Protein AF-A0A2S2QGD6-F1 (afdb_monomer_lite)

Sequence (163 aa):
HGFETNGIEDVESESFEMETMESEAIDLDEHLERNNDGLTVDERNEQIRSMSEFNKLCPVNFSYGVFKLGVVHYCIKFMDKLYFFAGPEELQLFEKSPKQYLEIPRPSVPVRAIFYGPEALSCPAANAVSHLFGYNLIDVKNIEYAHVKIQKLSLILRSSNPS

Structure (mmCIF, N/CA/C/O backbone):
data_AF-A0A2S2QGD6-F1
#
_entry.id   AF-A0A2S2QGD6-F1
#
loop_
_atom_site.group_PDB
_atom_site.id
_atom_site.type_symbol
_atom_site.label_atom_id
_atom_site.label_alt_id
_atom_site.label_comp_id
_atom_site.label_asym_id
_atom_site.label_entity_id
_atom_site.label_seq_id
_atom_site.pdbx_PDB_ins_code
_atom_site.Cartn_x
_atom_site.Cartn_y
_atom_site.Cartn_z
_atom_site.occupancy
_atom_site.B_iso_or_equiv
_atom_site.auth_seq_id
_atom_site.auth_comp_id
_atom_site.auth_asym_id
_atom_site.auth_atom_id
_atom_site.pdbx_PDB_model_num
ATOM 1 N N . HIS A 1 1 ? 18.264 68.458 31.502 1.00 39.81 1 HIS A N 1
ATOM 2 C CA . HIS A 1 1 ? 17.886 67.147 30.944 1.00 39.81 1 HIS A CA 1
ATOM 3 C C . HIS A 1 1 ? 19.068 66.682 30.094 1.00 39.81 1 HIS A C 1
ATOM 5 O O . HIS A 1 1 ? 19.259 67.270 29.047 1.00 39.81 1 HIS A O 1
ATOM 11 N N . GLY A 1 2 ? 20.005 65.816 30.483 1.00 31.62 2 GLY A N 1
ATOM 12 C CA . GLY A 1 2 ? 20.071 64.802 31.539 1.00 31.62 2 GLY A CA 1
ATOM 13 C C . GLY A 1 2 ? 20.599 63.486 30.929 1.00 31.62 2 GLY A C 1
ATOM 14 O O . GLY A 1 2 ? 19.792 62.771 30.362 1.00 31.62 2 GLY A O 1
ATOM 15 N N . PHE A 1 3 ? 21.924 63.272 31.001 1.00 30.45 3 PHE A N 1
ATOM 16 C CA . PHE A 1 3 ? 22.746 62.034 31.052 1.00 30.45 3 PHE A CA 1
ATOM 17 C C . PHE A 1 3 ? 2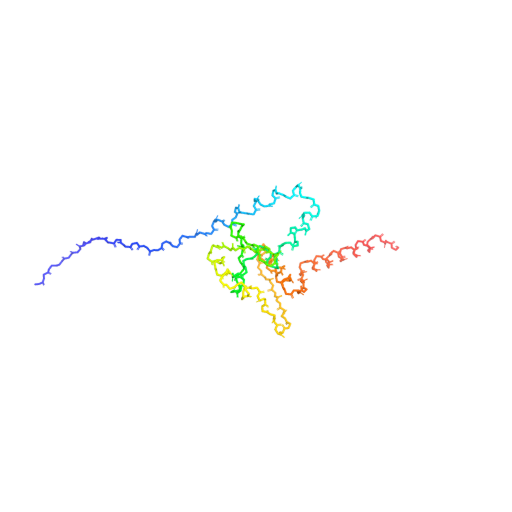2.477 60.773 30.180 1.00 30.45 3 PHE A C 1
ATOM 19 O O . PHE A 1 3 ? 21.458 60.111 30.307 1.00 30.45 3 PHE A O 1
ATOM 26 N N . GLU A 1 4 ? 23.472 60.455 29.334 1.00 28.73 4 GLU A N 1
ATOM 27 C CA . GLU A 1 4 ? 24.393 59.281 29.321 1.00 28.73 4 GLU A CA 1
ATOM 28 C C . GLU A 1 4 ? 23.978 57.816 29.667 1.00 28.73 4 GLU A C 1
ATOM 30 O O . GLU A 1 4 ? 23.470 57.520 30.741 1.00 28.73 4 GLU A O 1
ATOM 35 N N . THR A 1 5 ? 24.447 56.915 28.772 1.00 31.77 5 THR A N 1
ATOM 36 C CA . THR A 1 5 ? 25.074 55.562 28.919 1.00 31.77 5 THR A CA 1
ATOM 37 C C . THR A 1 5 ? 24.294 54.279 29.291 1.00 31.77 5 THR A C 1
ATOM 39 O O . THR A 1 5 ? 23.736 54.168 30.370 1.00 31.77 5 THR A O 1
ATOM 42 N N . ASN A 1 6 ? 24.432 53.285 28.388 1.00 29.25 6 ASN A N 1
ATOM 43 C CA . ASN A 1 6 ? 24.768 51.840 28.508 1.00 29.25 6 ASN A CA 1
ATOM 44 C C . ASN A 1 6 ? 24.242 50.928 29.649 1.00 29.25 6 ASN A C 1
ATOM 46 O O . ASN A 1 6 ? 24.457 51.208 30.822 1.00 29.25 6 ASN A O 1
ATOM 50 N N . GLY A 1 7 ? 23.807 49.712 29.257 1.00 27.41 7 GLY A N 1
ATOM 51 C CA . GLY A 1 7 ? 23.826 48.454 30.046 1.00 27.41 7 GLY A CA 1
ATOM 52 C C . GLY A 1 7 ? 22.580 47.566 29.826 1.00 27.41 7 GLY A C 1
ATOM 53 O O . GLY A 1 7 ? 21.489 48.068 30.052 1.00 27.41 7 GLY A O 1
ATOM 54 N N . ILE A 1 8 ? 22.700 46.362 29.218 1.00 32.38 8 ILE A N 1
ATOM 55 C CA . ILE A 1 8 ? 22.693 45.002 29.862 1.00 32.38 8 ILE A CA 1
ATOM 56 C C . ILE A 1 8 ? 21.263 44.525 30.225 1.00 32.38 8 ILE A C 1
ATOM 58 O O . ILE A 1 8 ? 20.520 45.317 30.783 1.00 32.38 8 ILE A O 1
ATOM 62 N N . GLU A 1 9 ? 20.754 43.297 30.058 1.00 29.88 9 GLU A N 1
ATOM 63 C CA . GLU A 1 9 ? 21.041 41.989 29.423 1.00 29.88 9 GLU A CA 1
ATOM 64 C C . GLU A 1 9 ? 19.684 41.218 29.451 1.00 29.88 9 GLU A C 1
ATOM 66 O O . GLU A 1 9 ? 18.793 41.571 30.225 1.00 29.88 9 GLU A O 1
ATOM 71 N N . ASP A 1 10 ? 19.548 40.199 28.597 1.00 29.88 10 ASP A N 1
ATOM 72 C CA . ASP A 1 10 ? 18.776 38.946 28.733 1.00 29.88 10 ASP A CA 1
ATOM 73 C C . ASP A 1 10 ? 17.315 38.924 29.235 1.00 29.88 10 ASP A C 1
ATOM 75 O O . ASP A 1 10 ? 17.037 39.041 30.425 1.00 29.88 10 ASP A O 1
ATOM 79 N N . VAL A 1 11 ? 16.389 38.542 28.339 1.00 35.72 11 VAL A N 1
ATOM 80 C CA . VAL A 1 11 ? 15.277 37.631 28.684 1.00 35.72 11 VAL A CA 1
ATOM 81 C C . VAL A 1 11 ? 15.065 36.650 27.530 1.00 35.72 11 VAL A C 1
ATOM 83 O O . VAL A 1 11 ? 14.535 36.996 26.473 1.00 35.72 11 VAL A O 1
ATOM 86 N N . GLU A 1 12 ? 15.500 35.416 27.766 1.00 31.81 12 GLU A N 1
ATOM 87 C CA . GLU A 1 12 ? 15.098 34.212 27.047 1.00 31.81 12 GLU A CA 1
ATOM 88 C C . GLU A 1 12 ? 13.569 34.068 27.054 1.00 31.81 12 GLU A C 1
ATOM 90 O O . GLU A 1 12 ? 12.901 34.284 28.066 1.00 31.81 12 GLU A O 1
ATOM 95 N N . SER A 1 13 ? 12.992 33.652 25.932 1.00 40.16 13 SER A N 1
ATOM 96 C CA . SER A 1 13 ? 11.698 32.972 25.926 1.00 40.16 13 SER A CA 1
ATOM 97 C C . SER A 1 13 ? 11.698 31.967 24.786 1.00 40.16 13 SER A C 1
ATOM 99 O O . SER A 1 13 ? 11.730 32.310 23.606 1.00 40.16 13 SER A O 1
ATOM 101 N N . GLU A 1 14 ? 11.761 30.721 25.225 1.00 30.98 14 GLU A N 1
ATOM 102 C CA . GLU A 1 14 ? 11.840 29.472 24.493 1.00 30.98 14 GLU A CA 1
ATOM 103 C C . GLU A 1 14 ? 10.611 29.197 23.607 1.00 30.98 14 GLU A C 1
ATOM 105 O O . GLU A 1 14 ? 9.572 29.851 23.710 1.00 30.98 14 GLU A O 1
ATOM 110 N N . SER A 1 15 ? 10.735 28.110 22.836 1.00 29.70 15 SER A N 1
ATOM 111 C CA . SER A 1 15 ? 9.693 27.281 22.207 1.00 29.70 15 SER A CA 1
ATOM 112 C C . SER A 1 15 ? 9.486 27.464 20.697 1.00 29.70 15 SER A C 1
ATOM 114 O O . SER A 1 15 ? 8.702 28.275 20.220 1.00 29.70 15 SER A O 1
ATOM 116 N N . PHE A 1 16 ? 10.173 26.633 19.914 1.00 30.34 16 PHE A N 1
ATOM 117 C 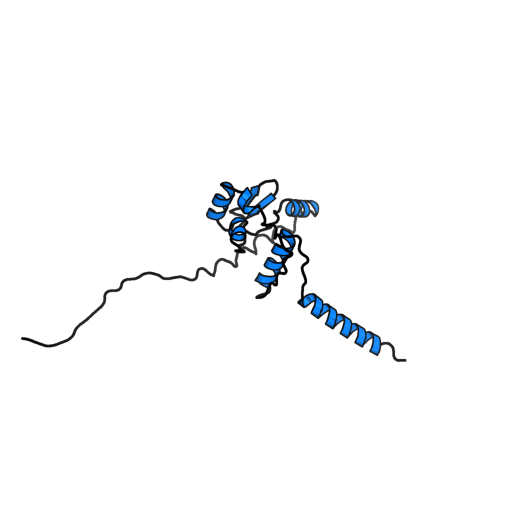CA . PHE A 1 16 ? 9.555 25.427 19.351 1.00 30.34 16 PHE A CA 1
ATOM 118 C C . PHE A 1 16 ? 10.658 24.644 18.635 1.00 30.34 16 PHE A C 1
ATOM 120 O O . PHE A 1 16 ? 10.959 24.879 17.463 1.00 30.34 16 PHE A O 1
ATOM 127 N N . GLU A 1 17 ? 11.311 23.746 19.367 1.00 33.41 17 GLU A N 1
ATOM 128 C CA . GLU A 1 17 ? 12.143 22.722 18.751 1.00 33.41 17 GLU A CA 1
ATOM 129 C C . GLU A 1 17 ? 11.211 21.823 17.933 1.00 33.41 17 GLU A C 1
ATOM 131 O O . GLU A 1 17 ? 10.467 21.002 18.464 1.00 33.41 17 GLU A O 1
ATOM 136 N N . MET A 1 18 ? 11.201 22.015 16.615 1.00 34.81 18 MET A N 1
ATOM 137 C CA . MET A 1 18 ? 10.692 21.007 15.695 1.00 34.81 18 MET A CA 1
ATOM 138 C C . MET A 1 18 ? 11.791 19.954 15.565 1.00 34.81 18 MET A C 1
ATOM 140 O O . MET A 1 18 ? 12.535 19.928 14.585 1.00 34.81 18 MET A O 1
ATOM 144 N N . GLU A 1 19 ? 11.945 19.149 16.616 1.00 32.16 19 GLU A N 1
ATOM 145 C CA . GLU A 1 19 ? 12.818 17.990 16.578 1.00 32.16 19 GLU A CA 1
ATOM 146 C C . GLU A 1 19 ? 12.279 17.001 15.546 1.00 32.16 19 GLU A C 1
ATOM 148 O O . GLU A 1 19 ? 11.147 16.515 15.578 1.00 32.16 19 GLU A O 1
ATOM 153 N N . THR A 1 20 ? 13.149 16.750 14.583 1.00 33.59 20 THR A N 1
ATOM 154 C CA . THR A 1 20 ? 13.131 15.684 13.600 1.00 33.59 20 THR A CA 1
ATOM 155 C C . THR A 1 20 ? 12.971 14.322 14.277 1.00 33.59 20 THR A C 1
ATOM 157 O O . THR A 1 20 ? 13.952 13.650 14.586 1.00 33.59 20 THR A O 1
ATOM 160 N N . MET A 1 21 ? 11.727 13.878 14.449 1.00 34.22 21 MET A N 1
ATOM 161 C CA . MET A 1 21 ? 11.373 12.474 14.688 1.00 34.22 21 MET A CA 1
ATOM 162 C C . MET A 1 21 ? 11.272 11.743 13.336 1.00 34.22 21 MET A C 1
ATOM 164 O O . MET A 1 21 ? 10.217 11.277 12.917 1.00 34.22 21 MET A O 1
ATOM 168 N N . GLU A 1 22 ? 12.389 11.700 12.607 1.00 42.31 22 GLU A N 1
ATOM 169 C CA . GLU A 1 22 ? 12.547 10.939 11.353 1.00 42.31 22 GLU A CA 1
ATOM 170 C C . GLU A 1 22 ? 13.220 9.569 11.585 1.00 42.31 22 GLU A C 1
ATOM 172 O O . GLU A 1 22 ? 13.487 8.825 10.645 1.00 42.31 22 GLU A O 1
ATOM 177 N N . SER A 1 23 ? 13.479 9.205 12.841 1.00 34.59 23 SER A N 1
ATOM 178 C CA . SER A 1 23 ? 14.395 8.119 13.208 1.00 34.59 23 SER A CA 1
ATOM 179 C C . SER A 1 23 ? 13.750 6.828 13.728 1.00 34.59 23 SER A C 1
ATOM 181 O O . SER A 1 23 ? 14.478 5.871 13.960 1.00 34.59 23 SER A O 1
ATOM 183 N N . GLU A 1 24 ? 12.422 6.718 13.840 1.00 36.72 24 GLU A N 1
ATOM 184 C CA . GLU A 1 24 ? 11.780 5.460 14.293 1.00 36.72 24 GLU A CA 1
ATOM 185 C C . GLU A 1 24 ? 11.166 4.612 13.162 1.00 36.72 24 GLU A C 1
ATOM 187 O O . GLU A 1 24 ? 10.634 3.530 13.400 1.00 36.72 24 GLU A O 1
ATOM 192 N N . ALA A 1 25 ? 11.272 5.043 11.901 1.00 42.00 25 ALA A N 1
ATOM 193 C CA . ALA A 1 25 ? 10.669 4.335 10.766 1.00 42.00 25 ALA A CA 1
ATOM 194 C C . ALA A 1 25 ? 11.485 3.132 10.240 1.00 42.00 25 ALA A C 1
ATOM 196 O O . ALA A 1 25 ? 11.073 2.517 9.257 1.00 42.00 25 ALA A O 1
ATOM 197 N N . ILE A 1 26 ? 12.629 2.794 10.851 1.00 38.75 26 ILE A N 1
ATOM 198 C CA . ILE A 1 26 ? 13.569 1.792 10.307 1.00 38.75 26 ILE A CA 1
ATOM 199 C C . ILE A 1 26 ? 13.560 0.446 11.066 1.00 38.75 26 ILE A C 1
ATOM 201 O O . ILE A 1 26 ? 13.975 -0.554 10.491 1.00 38.75 26 ILE A O 1
ATOM 205 N N . ASP A 1 27 ? 12.978 0.336 12.266 1.00 31.94 27 ASP A N 1
ATOM 206 C CA . ASP A 1 27 ? 13.151 -0.876 13.102 1.00 31.94 27 ASP A CA 1
ATOM 207 C C . ASP A 1 27 ? 11.972 -1.873 13.149 1.00 31.94 27 ASP A C 1
ATOM 209 O O . ASP A 1 27 ? 12.054 -2.895 13.831 1.00 31.94 27 ASP A O 1
ATOM 213 N N . LEU A 1 28 ? 10.877 -1.661 12.407 1.00 41.62 28 LEU A N 1
ATOM 214 C CA . LEU A 1 28 ? 9.738 -2.605 12.405 1.00 41.62 28 LEU A CA 1
ATOM 215 C C . LEU A 1 28 ? 9.675 -3.570 11.214 1.00 41.62 28 LEU A C 1
ATOM 217 O O . LEU A 1 28 ? 8.821 -4.462 11.212 1.00 41.62 28 LEU A O 1
ATOM 221 N N . ASP A 1 29 ? 10.572 -3.450 10.235 1.00 42.62 29 ASP A N 1
ATOM 222 C CA . ASP A 1 29 ? 10.608 -4.396 9.111 1.00 42.62 29 ASP A CA 1
ATOM 223 C C . ASP A 1 29 ? 11.270 -5.736 9.500 1.00 42.62 29 ASP A C 1
ATOM 225 O O . ASP A 1 29 ? 10.937 -6.790 8.963 1.00 42.62 29 ASP A O 1
ATOM 229 N N . GLU A 1 30 ? 12.125 -5.757 10.531 1.00 40.78 30 GLU A N 1
ATOM 230 C CA . GLU A 1 30 ? 12.902 -6.959 10.867 1.00 40.78 30 GLU A CA 1
ATOM 231 C C . GLU A 1 30 ? 12.153 -8.001 11.731 1.00 40.78 30 GLU A C 1
ATOM 233 O O . GLU A 1 30 ? 12.623 -9.131 11.900 1.00 40.78 30 GLU A O 1
ATOM 238 N N . HIS A 1 31 ? 10.979 -7.686 12.293 1.00 42.53 31 HIS A N 1
ATOM 239 C CA . HIS A 1 31 ? 10.276 -8.598 13.216 1.00 42.53 31 HIS A CA 1
ATOM 240 C C . HIS A 1 31 ? 9.090 -9.381 12.631 1.00 42.53 31 HIS A C 1
ATOM 242 O O . HIS A 1 31 ? 8.531 -10.222 13.333 1.00 42.53 31 HIS A O 1
ATOM 248 N N . LEU A 1 32 ? 8.745 -9.203 11.349 1.00 45.25 32 LEU A N 1
ATOM 249 C CA . LEU A 1 32 ? 7.722 -10.026 10.673 1.00 45.25 32 LEU A CA 1
ATOM 250 C C . LEU A 1 32 ? 8.259 -10.945 9.576 1.00 45.25 32 LEU A C 1
ATOM 252 O O . LEU A 1 32 ? 7.536 -11.848 9.160 1.00 45.25 32 LEU A O 1
ATOM 256 N N . GLU A 1 33 ? 9.514 -10.796 9.152 1.00 44.56 33 GLU A N 1
ATOM 257 C CA . GLU A 1 33 ? 10.132 -11.768 8.240 1.00 44.56 33 GLU A CA 1
ATOM 258 C C . GLU A 1 33 ? 10.664 -13.021 8.960 1.00 44.56 33 GLU A C 1
ATOM 260 O O . GLU A 1 33 ? 10.853 -14.058 8.327 1.00 44.56 33 GLU A O 1
ATOM 265 N N . ARG A 1 34 ? 10.816 -12.985 10.293 1.00 46.72 34 ARG A N 1
ATOM 266 C CA . ARG A 1 34 ? 11.323 -14.120 11.096 1.00 46.72 34 ARG A CA 1
ATOM 267 C C . ARG A 1 34 ? 10.302 -15.227 11.405 1.00 46.72 34 ARG A C 1
ATOM 269 O O . ARG A 1 34 ? 10.652 -16.146 12.127 1.00 46.72 34 ARG A O 1
ATOM 276 N N . ASN A 1 35 ? 9.072 -15.155 10.889 1.00 48.19 35 ASN A N 1
ATOM 277 C CA . ASN A 1 35 ? 8.025 -16.159 11.164 1.00 48.19 35 ASN A CA 1
ATOM 278 C C . ASN A 1 35 ? 7.587 -16.964 9.923 1.00 48.19 35 ASN A C 1
ATOM 280 O O . ASN A 1 35 ? 6.639 -17.743 9.997 1.00 48.19 35 ASN A O 1
ATOM 284 N N . ASN A 1 36 ? 8.231 -16.772 8.766 1.00 48.78 36 ASN A N 1
ATOM 285 C CA . ASN A 1 36 ? 7.867 -17.471 7.523 1.00 48.78 36 ASN A CA 1
ATOM 286 C C . ASN A 1 36 ? 8.621 -18.792 7.303 1.00 48.78 36 ASN A C 1
ATOM 288 O O . ASN A 1 36 ? 8.353 -19.491 6.326 1.00 48.78 36 ASN A O 1
ATOM 292 N N . ASP A 1 37 ? 9.550 -19.147 8.186 1.00 54.25 37 ASP A N 1
ATOM 293 C CA . ASP A 1 37 ? 10.352 -20.371 8.124 1.00 54.25 37 ASP A CA 1
ATOM 294 C C . ASP A 1 37 ? 9.606 -21.625 8.626 1.00 54.25 37 ASP A C 1
ATOM 296 O O . ASP A 1 37 ? 10.093 -22.739 8.435 1.00 54.25 37 ASP A O 1
ATOM 300 N N . GLY A 1 38 ? 8.396 -21.466 9.182 1.00 60.47 38 GLY A N 1
ATOM 301 C CA . GLY A 1 38 ? 7.574 -22.564 9.709 1.00 60.47 38 GLY A CA 1
ATOM 302 C C . GLY A 1 38 ? 6.165 -22.723 9.121 1.00 60.47 38 GLY A C 1
ATOM 303 O O . GLY A 1 38 ? 5.495 -23.694 9.464 1.00 60.47 38 GLY A O 1
ATOM 304 N N . LEU A 1 39 ? 5.698 -21.817 8.253 1.00 57.97 39 LEU A N 1
ATOM 305 C CA . LEU A 1 39 ? 4.327 -21.866 7.725 1.00 57.97 39 LEU A CA 1
ATOM 306 C C . LEU A 1 39 ? 4.212 -22.802 6.516 1.00 57.97 39 LEU A C 1
ATOM 308 O O . LEU A 1 39 ? 4.951 -22.697 5.528 1.00 57.97 39 LEU A O 1
ATOM 312 N N . THR A 1 40 ? 3.221 -23.687 6.556 1.00 66.62 40 THR A N 1
ATOM 313 C CA . THR A 1 40 ? 2.830 -24.506 5.409 1.00 66.62 40 THR A CA 1
ATOM 314 C C . THR A 1 40 ? 2.377 -23.620 4.242 1.00 66.62 40 THR A C 1
ATOM 316 O O . THR A 1 40 ? 2.010 -22.452 4.395 1.00 66.62 40 THR A O 1
ATOM 319 N N . VAL A 1 41 ? 2.429 -24.156 3.018 1.00 71.12 41 VAL A N 1
ATOM 320 C CA . VAL A 1 41 ? 1.961 -23.437 1.817 1.00 71.12 41 VAL A CA 1
ATOM 321 C C . VAL A 1 41 ? 0.500 -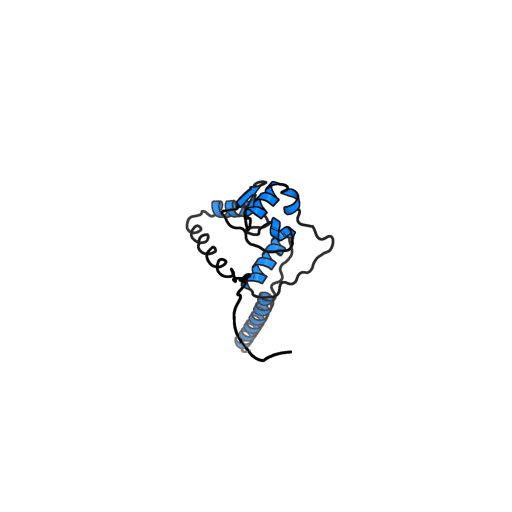22.999 1.978 1.00 71.12 41 VAL A C 1
ATOM 323 O O . VAL A 1 41 ? 0.144 -21.904 1.546 1.00 71.12 41 VAL A O 1
ATOM 326 N N . ASP A 1 42 ? -0.317 -23.814 2.642 1.00 67.62 42 ASP A N 1
ATOM 327 C CA . ASP A 1 42 ? -1.729 -23.528 2.878 1.00 67.62 42 ASP A CA 1
ATOM 328 C C . ASP A 1 42 ? -1.930 -22.391 3.883 1.00 67.62 42 ASP A C 1
ATOM 330 O O . ASP A 1 42 ? -2.694 -21.477 3.586 1.00 67.62 42 ASP A O 1
ATOM 334 N N . GLU A 1 43 ? -1.176 -22.353 4.986 1.00 66.00 43 GLU A N 1
ATOM 335 C CA . GLU A 1 43 ? -1.229 -21.249 5.959 1.00 66.00 43 GLU A CA 1
ATOM 336 C C . GLU A 1 43 ? -0.753 -19.923 5.353 1.00 66.00 43 GLU A C 1
ATOM 338 O O . GLU A 1 43 ? -1.371 -18.883 5.571 1.00 66.00 43 GLU A O 1
ATOM 343 N N . ARG A 1 44 ? 0.292 -19.947 4.511 1.00 62.59 44 ARG A N 1
ATOM 344 C CA . ARG A 1 44 ? 0.723 -18.751 3.764 1.00 62.59 44 ARG A CA 1
ATOM 345 C C . ARG A 1 44 ? -0.359 -18.271 2.802 1.00 62.59 44 ARG A C 1
ATOM 347 O O . ARG A 1 44 ? -0.627 -17.074 2.717 1.00 62.59 44 ARG A O 1
ATOM 354 N N . ASN A 1 45 ? -1.001 -19.194 2.089 1.00 61.62 45 ASN A N 1
ATOM 355 C CA . ASN A 1 45 ? -2.096 -18.870 1.179 1.00 61.62 45 ASN A CA 1
ATOM 356 C C . ASN A 1 45 ? -3.322 -18.334 1.926 1.00 61.62 45 ASN A C 1
ATOM 358 O O . ASN A 1 45 ? -3.999 -17.438 1.427 1.00 61.62 45 ASN A O 1
ATOM 362 N N . GLU A 1 46 ? -3.615 -18.862 3.109 1.00 63.06 46 GLU A N 1
ATOM 363 C CA . GLU A 1 46 ? -4.724 -18.431 3.956 1.00 63.06 46 GLU A CA 1
ATOM 364 C C . GLU A 1 46 ? -4.454 -17.056 4.571 1.00 63.06 46 GLU A C 1
ATOM 366 O O . GLU A 1 46 ? -5.327 -16.187 4.553 1.00 63.06 46 GLU A O 1
ATOM 371 N N . GLN A 1 47 ? -3.207 -16.798 4.966 1.00 66.62 47 GLN A N 1
ATOM 372 C CA . GLN A 1 47 ? -2.757 -15.481 5.392 1.00 66.62 47 GLN A CA 1
ATOM 373 C C . GLN A 1 47 ? -2.905 -14.465 4.258 1.00 66.62 47 GLN A C 1
ATOM 375 O O . GLN A 1 47 ? -3.551 -13.441 4.459 1.00 66.62 47 GLN A O 1
ATOM 380 N N . ILE A 1 48 ? -2.430 -14.775 3.045 1.00 62.91 48 ILE A N 1
ATOM 381 C CA . ILE A 1 48 ? -2.620 -13.923 1.858 1.00 62.91 48 ILE A CA 1
ATOM 382 C C . ILE A 1 48 ? -4.110 -13.672 1.587 1.00 62.91 48 ILE A C 1
ATOM 384 O O . ILE A 1 48 ? -4.495 -12.536 1.319 1.00 62.91 48 ILE A O 1
ATOM 388 N N . ARG A 1 49 ? -4.961 -14.702 1.687 1.00 68.19 49 ARG A N 1
ATOM 389 C CA . ARG A 1 49 ? -6.419 -14.579 1.491 1.00 68.19 49 ARG A CA 1
ATOM 390 C C . ARG A 1 49 ? -7.093 -13.721 2.559 1.00 68.19 49 ARG A C 1
ATOM 392 O O . ARG A 1 49 ? -8.108 -13.097 2.267 1.00 68.19 49 ARG A O 1
ATOM 399 N N . SER A 1 50 ? -6.537 -13.695 3.767 1.00 79.44 50 SER A N 1
ATOM 400 C CA . SER A 1 50 ? -7.034 -12.879 4.873 1.00 79.44 50 SER A CA 1
ATOM 401 C C . SER A 1 50 ? -6.547 -11.430 4.831 1.00 79.44 50 SER A C 1
ATOM 403 O O . SER A 1 50 ? -7.083 -10.607 5.561 1.00 79.44 50 SER A O 1
ATOM 405 N N . MET A 1 51 ? -5.562 -11.079 3.998 1.00 83.44 51 MET A N 1
ATOM 406 C CA . MET A 1 51 ? -5.098 -9.694 3.869 1.00 83.44 51 MET A CA 1
ATOM 407 C C . MET A 1 51 ? -6.085 -8.857 3.050 1.00 83.44 51 MET A C 1
ATOM 409 O O . MET A 1 51 ? -6.639 -9.317 2.050 1.00 83.44 51 MET A O 1
ATOM 413 N N . SER A 1 52 ? -6.299 -7.604 3.460 1.00 86.25 52 SER A N 1
ATOM 414 C CA . SER A 1 52 ? -7.102 -6.670 2.667 1.00 86.25 52 SER A CA 1
ATOM 415 C C . SER A 1 52 ? -6.416 -6.247 1.366 1.00 86.25 52 SER A C 1
ATOM 417 O O . SER A 1 52 ? -5.214 -6.435 1.178 1.00 86.25 52 SER A O 1
ATOM 419 N N . GLU A 1 53 ? -7.174 -5.608 0.474 1.00 84.12 53 GLU A N 1
ATOM 420 C CA . GLU A 1 53 ? -6.672 -4.988 -0.757 1.00 84.12 53 GLU A CA 1
ATOM 421 C C . GLU A 1 53 ? -5.606 -3.918 -0.484 1.00 84.12 53 GLU A C 1
ATOM 423 O O . GLU A 1 53 ? -4.762 -3.647 -1.335 1.00 84.12 53 GLU A O 1
ATOM 428 N N . PHE A 1 54 ? -5.622 -3.339 0.719 1.00 84.38 54 PHE A N 1
ATOM 429 C CA . PHE A 1 54 ? -4.629 -2.375 1.178 1.00 84.38 54 PHE A CA 1
ATOM 430 C C . PHE A 1 54 ? -3.341 -3.054 1.664 1.00 84.38 54 PHE A C 1
ATOM 432 O O . PHE A 1 54 ? -2.334 -2.380 1.866 1.00 84.38 54 PHE A O 1
ATOM 439 N N . ASN A 1 55 ? -3.323 -4.382 1.823 1.00 86.06 55 ASN A N 1
ATOM 440 C CA . ASN A 1 55 ? -2.219 -5.120 2.431 1.00 86.06 55 ASN A CA 1
ATOM 441 C C . ASN A 1 55 ? -1.876 -4.509 3.809 1.00 86.06 55 ASN A C 1
ATOM 443 O O . ASN A 1 55 ? -2.749 -4.462 4.673 1.00 86.06 55 ASN A O 1
ATOM 447 N N . LYS A 1 56 ? -0.651 -4.006 4.019 1.00 87.38 56 LYS A N 1
ATOM 448 C CA . LYS A 1 56 ? -0.248 -3.276 5.233 1.00 87.38 56 LYS A CA 1
ATOM 449 C C . LYS A 1 56 ? -0.493 -1.763 5.162 1.00 87.38 56 LYS A C 1
ATOM 451 O O . LYS A 1 56 ? -0.128 -1.066 6.098 1.00 87.38 56 LYS A O 1
ATOM 456 N N . LEU A 1 57 ? -1.042 -1.213 4.079 1.00 88.69 57 LEU A N 1
ATOM 457 C CA . LEU A 1 57 ? -1.321 0.224 3.993 1.00 88.69 57 LEU A CA 1
ATOM 458 C C . LEU A 1 57 ? -2.512 0.606 4.872 1.00 88.69 57 LEU A C 1
ATOM 460 O O . LEU A 1 57 ? -3.519 -0.098 4.918 1.00 88.69 57 LEU A O 1
ATOM 464 N N . CYS A 1 58 ? -2.407 1.767 5.513 1.00 91.62 58 CYS A N 1
ATOM 465 C CA . CYS A 1 58 ? -3.489 2.349 6.288 1.00 91.62 58 CYS A CA 1
ATOM 466 C C . CYS A 1 58 ? -4.606 2.851 5.357 1.00 91.62 58 CYS A C 1
ATOM 468 O O . CYS A 1 58 ? -4.376 3.811 4.612 1.00 91.62 58 CYS A O 1
ATOM 470 N N . PRO A 1 59 ? -5.825 2.275 5.407 1.00 92.12 59 PRO A N 1
ATOM 471 C CA . PRO A 1 59 ? -6.918 2.680 4.521 1.00 92.12 59 PRO A CA 1
ATOM 472 C C . PRO A 1 59 ? -7.375 4.123 4.788 1.00 92.12 59 PRO A C 1
ATOM 474 O O . PRO A 1 59 ? -7.776 4.830 3.865 1.00 92.12 59 PRO A O 1
ATOM 477 N N . VAL A 1 60 ? -7.253 4.605 6.031 1.00 92.44 60 VAL A N 1
ATOM 478 C CA . VAL A 1 60 ? -7.619 5.982 6.393 1.00 92.44 60 VAL A CA 1
ATOM 479 C C . VAL A 1 60 ? -6.664 6.991 5.767 1.00 92.44 60 VAL A C 1
ATOM 481 O O . VAL A 1 60 ? -7.125 7.868 5.041 1.00 92.44 60 VAL A O 1
ATOM 484 N N . ASN A 1 61 ? -5.344 6.861 5.956 1.00 90.31 61 ASN A N 1
ATOM 485 C CA . ASN A 1 61 ? -4.389 7.762 5.294 1.00 90.31 61 ASN A CA 1
ATOM 486 C C . ASN A 1 61 ? -4.481 7.644 3.768 1.00 90.31 61 ASN A C 1
ATOM 488 O O . ASN A 1 61 ? -4.423 8.660 3.073 1.00 90.31 61 ASN A O 1
ATOM 492 N N . PHE A 1 62 ? -4.706 6.430 3.255 1.00 87.50 62 PHE A N 1
ATOM 493 C CA . PHE A 1 62 ? -4.879 6.202 1.827 1.00 87.50 62 PHE A CA 1
ATOM 494 C C . PHE A 1 62 ? -6.073 6.975 1.253 1.00 87.50 62 PHE A C 1
ATOM 496 O O . PHE A 1 62 ? -5.957 7.551 0.174 1.00 87.50 62 PHE A O 1
ATOM 503 N N . SER A 1 63 ? -7.196 7.055 1.975 1.00 86.38 63 SER A N 1
ATOM 504 C CA . SER A 1 63 ? -8.365 7.831 1.531 1.00 86.38 63 SER A CA 1
ATOM 505 C C . SER A 1 63 ? -8.065 9.324 1.335 1.00 86.38 63 SER A C 1
ATOM 507 O O . SER A 1 63 ? -8.690 9.978 0.503 1.00 86.38 63 SER A O 1
ATOM 509 N N . TYR A 1 64 ? -7.054 9.845 2.037 1.00 85.50 64 TYR A N 1
ATOM 510 C CA . TYR A 1 64 ? -6.543 11.209 1.887 1.00 85.50 64 TYR A CA 1
ATOM 511 C C . TYR A 1 64 ? -5.390 11.320 0.873 1.00 85.50 64 TYR A C 1
ATOM 513 O O . TYR A 1 64 ? -4.768 12.373 0.760 1.00 85.50 64 TYR A O 1
ATOM 521 N N . GLY A 1 65 ? -5.081 10.248 0.138 1.00 80.88 65 GLY A N 1
ATOM 522 C CA . GLY A 1 65 ? -3.988 10.203 -0.835 1.00 80.88 65 GLY A CA 1
ATOM 523 C C . GLY A 1 65 ? -2.596 10.049 -0.214 1.00 80.88 65 GLY A C 1
ATOM 524 O O . GLY A 1 65 ? -1.600 10.304 -0.888 1.00 80.88 65 GLY A O 1
ATOM 525 N N . VAL A 1 66 ? -2.507 9.646 1.057 1.00 83.00 66 VAL A N 1
ATOM 526 C CA . VAL A 1 66 ? -1.241 9.500 1.785 1.00 83.00 66 VAL A CA 1
ATOM 527 C C . VAL A 1 66 ? -0.920 8.020 1.997 1.00 83.00 66 VAL A C 1
ATOM 529 O O . VAL A 1 66 ? -1.664 7.287 2.648 1.00 83.00 66 VAL A O 1
ATOM 532 N N . PHE A 1 67 ? 0.230 7.576 1.492 1.00 85.19 67 PHE A N 1
ATOM 533 C CA . PHE A 1 67 ? 0.701 6.200 1.648 1.00 85.19 67 PHE A CA 1
ATOM 534 C C . PHE A 1 67 ? 1.457 6.041 2.972 1.00 85.19 67 PHE A C 1
ATOM 536 O O . PHE A 1 67 ? 2.652 6.314 3.046 1.00 85.19 67 PHE A O 1
ATOM 543 N N . LYS A 1 68 ? 0.758 5.601 4.023 1.00 87.06 68 LYS A N 1
ATOM 544 C CA . LYS A 1 68 ? 1.368 5.195 5.298 1.00 87.06 68 LYS A CA 1
ATOM 545 C C . LYS A 1 68 ? 1.134 3.714 5.550 1.00 87.06 68 LYS A C 1
ATOM 547 O O . LYS A 1 68 ? 0.028 3.218 5.335 1.00 87.06 68 LYS A O 1
ATOM 552 N N . LEU A 1 69 ? 2.169 3.023 6.016 1.00 87.94 69 LEU A N 1
ATOM 553 C CA . LEU A 1 69 ? 2.051 1.650 6.492 1.00 87.94 69 LEU A CA 1
ATOM 554 C C . LEU A 1 69 ? 1.408 1.641 7.879 1.00 87.94 69 LEU A C 1
ATOM 556 O O . LEU A 1 69 ? 1.641 2.535 8.691 1.00 87.94 69 LEU A O 1
ATOM 560 N N . GLY A 1 70 ? 0.580 0.638 8.126 1.00 88.56 70 GLY A N 1
ATOM 561 C CA . GLY A 1 70 ? 0.019 0.358 9.430 1.00 88.56 70 GLY A CA 1
ATOM 562 C C . GLY A 1 70 ? 0.896 -0.587 10.239 1.00 88.56 70 GLY A C 1
ATOM 563 O O . GLY A 1 70 ? 1.674 -1.374 9.695 1.00 88.56 70 GLY A O 1
ATOM 564 N N . VAL A 1 71 ? 0.743 -0.520 11.555 1.00 86.81 71 VAL A N 1
ATOM 565 C CA . VAL A 1 71 ? 1.462 -1.371 12.505 1.00 86.81 71 VAL A CA 1
ATOM 566 C C . VAL A 1 71 ? 0.563 -2.498 12.999 1.00 86.81 71 VAL A C 1
ATOM 568 O O . VAL A 1 71 ? -0.654 -2.356 13.094 1.00 86.81 71 VAL A O 1
ATOM 571 N N . VAL A 1 72 ? 1.162 -3.636 13.354 1.00 86.12 72 VAL A N 1
ATOM 572 C CA . VAL A 1 72 ? 0.415 -4.821 13.820 1.00 86.12 72 VAL A CA 1
ATOM 573 C C . VAL A 1 72 ? -0.356 -4.545 15.113 1.00 86.12 72 VAL A C 1
ATOM 575 O O . VAL A 1 72 ? -1.415 -5.123 15.331 1.00 86.12 72 VAL A O 1
ATOM 578 N N . HIS A 1 73 ? 0.132 -3.621 15.946 1.00 89.94 73 HIS A N 1
ATOM 579 C CA . HIS A 1 73 ? -0.549 -3.216 17.176 1.00 89.94 73 HIS A CA 1
ATOM 580 C C . HIS A 1 73 ? -1.912 -2.548 16.915 1.00 89.94 73 HIS A C 1
ATOM 582 O O . HIS A 1 73 ? -2.817 -2.639 17.740 1.00 89.94 73 HIS A O 1
ATOM 588 N N . TYR A 1 74 ? -2.077 -1.908 15.756 1.00 91.69 74 TYR A N 1
ATOM 589 C CA . TYR A 1 74 ? -3.333 -1.306 15.321 1.00 91.69 74 TYR A CA 1
ATOM 590 C C . TYR A 1 74 ? -3.825 -2.059 14.088 1.00 91.69 74 TYR A C 1
ATOM 592 O O . TYR A 1 74 ? -3.836 -1.523 12.983 1.00 91.69 74 TYR A O 1
ATOM 600 N N . CYS A 1 75 ? -4.190 -3.330 14.260 1.00 90.94 75 CYS A N 1
ATOM 601 C CA . CYS A 1 75 ? -4.830 -4.119 13.213 1.00 90.94 75 CYS A CA 1
ATOM 602 C C . CYS A 1 75 ? -6.194 -4.638 13.667 1.00 90.94 75 CYS A C 1
ATOM 604 O O . CYS A 1 75 ? -6.391 -4.969 14.836 1.00 90.94 75 CYS A O 1
ATOM 606 N N . ILE A 1 76 ? -7.141 -4.712 12.733 1.00 92.31 76 ILE A N 1
ATOM 607 C CA . ILE A 1 76 ? -8.458 -5.307 12.977 1.00 92.31 76 ILE A CA 1
ATOM 608 C C . ILE A 1 76 ? -8.885 -6.189 11.810 1.00 92.31 76 ILE A C 1
ATOM 610 O O . ILE A 1 76 ? -8.482 -5.986 10.662 1.00 92.31 76 ILE A O 1
ATOM 614 N N . LYS A 1 77 ? -9.744 -7.165 12.113 1.00 91.25 77 LYS A N 1
ATOM 615 C CA . LYS A 1 77 ? -10.423 -7.988 11.113 1.00 91.25 77 LYS A CA 1
ATOM 616 C C . LYS A 1 77 ? -11.794 -7.383 10.803 1.00 91.25 77 LYS A C 1
ATOM 618 O O . LYS A 1 77 ? -12.635 -7.270 11.691 1.00 91.25 77 LYS A O 1
ATOM 623 N N . PHE A 1 78 ? -12.039 -7.040 9.542 1.00 90.75 78 PHE A N 1
ATOM 624 C CA . PHE A 1 78 ? -13.311 -6.513 9.049 1.00 90.75 78 PHE A CA 1
ATOM 625 C C . PHE A 1 78 ? -13.691 -7.203 7.730 1.00 90.75 78 PHE A C 1
ATOM 627 O O . PHE A 1 78 ? -12.858 -7.330 6.843 1.00 90.75 78 PHE A O 1
ATOM 634 N N . MET A 1 79 ? -14.936 -7.679 7.591 1.00 88.88 79 MET A N 1
ATOM 635 C CA . MET A 1 79 ? -15.417 -8.402 6.390 1.00 88.88 79 MET A CA 1
ATOM 636 C C . MET A 1 79 ? -14.476 -9.532 5.920 1.00 88.88 79 MET A C 1
ATOM 638 O O . MET A 1 79 ? -14.169 -9.654 4.738 1.00 88.88 79 MET A O 1
ATOM 642 N N . ASP A 1 80 ? -13.989 -10.332 6.872 1.00 85.94 80 ASP A N 1
ATOM 643 C CA . ASP A 1 80 ? -13.017 -11.414 6.657 1.00 85.94 80 ASP A CA 1
ATOM 644 C C . ASP A 1 80 ? -11.637 -11.008 6.123 1.00 85.94 80 ASP A C 1
ATOM 646 O O . ASP A 1 80 ? -10.829 -11.869 5.780 1.00 85.94 80 ASP A O 1
ATOM 650 N N . LYS A 1 81 ? -11.321 -9.710 6.165 1.00 88.50 81 LYS A N 1
ATOM 651 C CA . LYS A 1 81 ? -10.024 -9.154 5.778 1.00 88.50 81 LYS A CA 1
ATOM 652 C C . LYS A 1 81 ? -9.344 -8.433 6.938 1.00 88.50 81 LYS A C 1
ATOM 654 O O . LYS A 1 81 ? -10.002 -7.829 7.782 1.00 88.50 81 LYS A O 1
ATOM 659 N N . LEU A 1 82 ? -8.021 -8.494 6.979 1.00 90.69 82 LEU A N 1
ATOM 660 C CA . LEU A 1 82 ? -7.166 -7.797 7.930 1.00 90.69 82 LEU A CA 1
ATOM 661 C C . LEU A 1 82 ? -6.780 -6.427 7.378 1.00 90.69 82 LEU A C 1
ATOM 663 O O . LEU A 1 82 ? -6.284 -6.306 6.253 1.00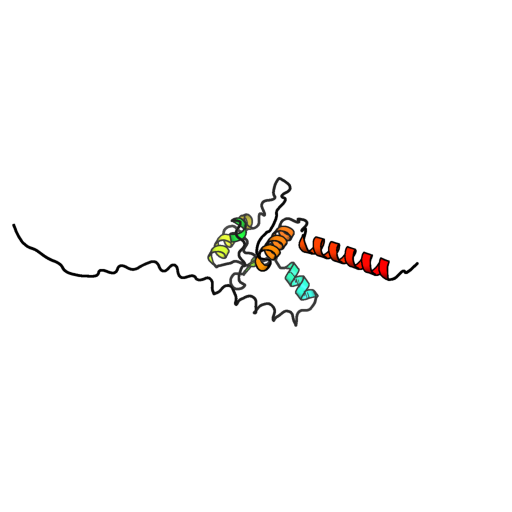 90.69 82 LEU A O 1
ATOM 667 N N . TYR A 1 83 ? -6.985 -5.408 8.205 1.00 91.56 83 TYR A N 1
ATOM 668 C CA . TYR A 1 83 ? -6.613 -4.025 7.938 1.00 91.56 83 TYR A CA 1
ATOM 669 C C . TYR A 1 83 ? -5.625 -3.555 9.000 1.00 91.56 83 TYR A C 1
ATOM 671 O O . TYR A 1 83 ? -5.799 -3.853 10.183 1.00 91.56 83 TYR A O 1
ATOM 679 N N . PHE A 1 84 ? -4.607 -2.816 8.569 1.00 93.56 84 PHE A N 1
ATOM 680 C CA . PHE A 1 84 ? -3.554 -2.264 9.420 1.00 93.56 84 PHE A CA 1
ATOM 681 C C . PHE A 1 84 ? -3.663 -0.743 9.423 1.00 93.56 84 PHE A C 1
ATOM 683 O O . PHE A 1 84 ? -3.946 -0.154 8.384 1.00 93.56 84 PHE A O 1
ATOM 690 N N . PHE A 1 85 ? -3.423 -0.107 10.566 1.00 94.44 85 PHE A N 1
ATOM 691 C CA . PHE A 1 85 ? -3.571 1.337 10.750 1.00 94.44 85 PHE A CA 1
ATOM 692 C C . PHE A 1 85 ? -2.266 1.952 11.249 1.00 94.44 85 PHE A C 1
ATOM 694 O O . PHE A 1 85 ? -1.511 1.318 11.989 1.00 94.44 85 PHE A O 1
ATOM 701 N N . ALA A 1 86 ? -1.970 3.174 10.800 1.00 90.88 86 ALA A N 1
ATOM 702 C CA . ALA A 1 86 ? -0.744 3.882 11.174 1.00 90.88 86 ALA A CA 1
ATOM 703 C C . ALA A 1 86 ? -0.722 4.228 12.672 1.00 90.88 86 ALA A C 1
ATOM 705 O O . ALA A 1 86 ? 0.333 4.197 13.300 1.00 90.88 86 ALA A O 1
ATOM 706 N N . GLY A 1 87 ? -1.894 4.495 13.248 1.00 93.31 87 GLY A N 1
ATOM 707 C CA . GLY A 1 87 ? -2.060 4.854 14.645 1.00 93.31 87 GLY A CA 1
ATOM 708 C C . GLY A 1 87 ? -3.449 4.507 15.192 1.00 93.31 87 GLY A C 1
ATOM 709 O O . GLY A 1 87 ? -4.321 4.006 14.469 1.00 93.31 87 GLY A O 1
ATOM 710 N N . PRO A 1 88 ? -3.671 4.780 16.489 1.00 94.44 88 PRO A N 1
ATOM 711 C CA . PRO A 1 88 ? -4.956 4.550 17.142 1.00 94.44 88 PRO A CA 1
ATOM 712 C C . PRO A 1 88 ? -6.037 5.526 16.656 1.00 94.44 88 PRO A C 1
ATOM 714 O O . PRO A 1 88 ? -7.219 5.187 16.676 1.00 94.44 88 PRO A O 1
ATOM 717 N N . GLU A 1 89 ? -5.656 6.722 16.199 1.00 95.00 89 GLU A N 1
ATOM 718 C CA . GLU A 1 89 ? -6.591 7.714 15.661 1.00 95.00 89 GLU A CA 1
ATOM 719 C C . GLU A 1 89 ? -7.214 7.234 14.349 1.00 95.00 89 GLU A C 1
ATOM 721 O O . GLU A 1 89 ? -8.437 7.258 14.193 1.00 95.00 89 GLU A O 1
ATOM 726 N N . GLU A 1 90 ? -6.395 6.726 13.423 1.00 94.88 90 GLU A N 1
ATOM 727 C CA . GLU A 1 90 ? -6.880 6.157 12.168 1.00 94.88 90 GLU A CA 1
ATOM 728 C C . GLU A 1 90 ? -7.755 4.928 12.397 1.00 94.88 90 GLU A C 1
ATOM 730 O O . GLU A 1 90 ? -8.783 4.774 11.738 1.00 94.88 90 GLU A O 1
ATOM 735 N N . LEU A 1 91 ? -7.398 4.083 13.363 1.00 94.75 91 LEU A N 1
ATOM 736 C CA . LEU A 1 91 ? -8.234 2.950 13.740 1.00 94.75 91 LEU A CA 1
ATOM 737 C C . LEU A 1 91 ? -9.625 3.413 14.208 1.00 94.75 91 LEU A C 1
ATOM 739 O O . LEU A 1 91 ? -10.638 2.937 13.698 1.00 94.75 91 LEU A O 1
ATOM 743 N N . GLN A 1 92 ? -9.688 4.389 15.118 1.00 95.44 92 GLN A N 1
ATOM 744 C CA . GLN A 1 92 ? -10.962 4.925 15.613 1.00 95.44 92 GLN A CA 1
ATOM 745 C C . GLN A 1 92 ? -11.792 5.588 14.510 1.00 95.44 92 GLN A C 1
ATOM 747 O O . GLN A 1 92 ? -13.022 5.506 14.519 1.00 95.44 92 GLN A O 1
ATOM 752 N N . LEU A 1 93 ? -11.146 6.281 13.569 1.00 94.94 93 LEU A N 1
ATOM 753 C CA . LEU A 1 93 ? -11.823 6.850 12.407 1.00 94.94 93 LEU A CA 1
ATOM 754 C C . LEU A 1 93 ? -12.465 5.745 11.568 1.00 94.94 93 LEU A C 1
ATOM 756 O O . LEU A 1 93 ? -13.647 5.838 11.230 1.00 94.94 93 LEU A O 1
ATOM 760 N N . PHE A 1 94 ? -11.712 4.681 11.293 1.00 94.94 94 PHE A N 1
ATOM 761 C CA . PHE A 1 94 ? -12.199 3.542 10.532 1.00 94.94 94 PHE A CA 1
ATOM 762 C C . PHE A 1 94 ? -13.362 2.828 11.218 1.00 94.94 94 PHE A C 1
ATOM 764 O O . PHE A 1 94 ? -14.359 2.546 10.564 1.00 94.94 94 PHE A O 1
ATOM 771 N N . GLU A 1 95 ? -13.294 2.589 12.527 1.00 92.94 95 GLU A N 1
ATOM 772 C CA . GLU A 1 95 ? -14.378 1.936 13.273 1.00 92.94 95 GLU A CA 1
ATOM 773 C C . GLU A 1 95 ? -15.694 2.724 13.225 1.00 92.94 95 GLU A C 1
ATOM 775 O O . GLU A 1 95 ? -16.771 2.131 13.141 1.00 92.94 95 GLU A O 1
ATOM 780 N N . LYS A 1 96 ? -15.627 4.063 13.224 1.00 94.44 96 LYS A N 1
ATOM 781 C CA . LYS A 1 96 ? -16.819 4.924 13.145 1.00 94.44 96 LYS A CA 1
ATOM 782 C C . LYS A 1 96 ? -17.541 4.802 11.806 1.00 94.44 96 LYS A C 1
ATOM 784 O O . LYS A 1 96 ? -18.768 4.865 11.764 1.00 94.44 96 LYS A O 1
ATOM 789 N N . SER A 1 97 ? -16.797 4.678 10.710 1.00 91.75 97 SER A N 1
ATOM 790 C CA . SER A 1 97 ? -17.369 4.607 9.364 1.00 91.75 97 SER A CA 1
ATOM 791 C C . SER A 1 97 ? -16.431 3.840 8.430 1.00 91.75 97 SER A C 1
ATOM 793 O O . SER A 1 97 ? -15.716 4.436 7.630 1.00 91.75 97 SER A O 1
ATOM 795 N N . PRO A 1 98 ? -16.417 2.500 8.493 1.00 91.25 98 PRO A N 1
ATOM 796 C CA . PRO A 1 98 ? -15.452 1.707 7.733 1.00 91.25 98 PRO A CA 1
ATOM 797 C C . PRO A 1 98 ? -15.725 1.784 6.229 1.00 91.25 98 PRO A C 1
ATOM 799 O O . PRO A 1 98 ? -14.802 1.881 5.428 1.00 91.25 98 PRO A O 1
ATOM 802 N N . LYS A 1 99 ? -17.003 1.827 5.826 1.00 88.75 99 LYS A N 1
ATOM 803 C CA . LYS A 1 99 ? -17.403 1.846 4.410 1.00 88.75 99 LYS A CA 1
ATOM 804 C C . LYS A 1 99 ? -16.773 3.002 3.628 1.00 88.75 99 LYS A C 1
ATOM 806 O O . LYS A 1 99 ? -16.318 2.775 2.516 1.00 88.75 99 LYS A O 1
ATOM 811 N N . GLN A 1 100 ? -16.674 4.195 4.219 1.00 88.81 100 GLN A N 1
ATOM 812 C CA . GLN A 1 100 ? -16.140 5.369 3.516 1.00 88.81 100 GLN A CA 1
ATOM 813 C C . GLN A 1 100 ? -14.649 5.241 3.168 1.00 88.81 100 GLN A C 1
ATOM 815 O O . GLN A 1 100 ? -14.197 5.826 2.193 1.00 88.81 100 GLN A O 1
ATOM 820 N N . TYR A 1 101 ? -13.887 4.476 3.957 1.00 88.94 101 TYR A N 1
ATOM 821 C CA . TYR A 1 101 ? -12.453 4.262 3.738 1.00 88.94 101 TYR A CA 1
ATOM 822 C C . TYR A 1 101 ? -12.166 3.045 2.855 1.00 88.94 101 TYR A C 1
ATOM 824 O O . TYR A 1 101 ? -11.061 2.902 2.338 1.00 88.94 101 TYR A O 1
ATOM 832 N N . LEU A 1 102 ? -13.153 2.161 2.691 1.00 86.88 102 LEU A N 1
ATOM 833 C CA . LEU A 1 102 ? -13.069 0.976 1.837 1.00 86.88 102 LEU A CA 1
ATOM 834 C C . LEU A 1 102 ? -13.621 1.212 0.432 1.00 86.88 102 LEU A C 1
ATOM 836 O O . LEU A 1 102 ? -13.327 0.442 -0.481 1.00 86.88 102 LEU A O 1
ATOM 840 N N . GLU A 1 103 ? -14.421 2.260 0.244 1.00 79.81 103 GLU A N 1
ATOM 841 C CA . GLU A 1 103 ? -14.856 2.703 -1.074 1.00 79.81 103 GLU A CA 1
ATOM 842 C C . GLU A 1 103 ? -13.662 3.265 -1.845 1.00 79.81 103 GLU A C 1
ATOM 844 O O . GLU A 1 103 ? -13.355 4.453 -1.799 1.00 79.81 103 GLU A O 1
ATOM 849 N N . ILE A 1 104 ? -12.978 2.389 -2.582 1.00 68.62 104 ILE A N 1
ATOM 850 C CA . ILE A 1 104 ? -11.967 2.796 -3.554 1.00 68.62 104 ILE A CA 1
ATOM 851 C C . ILE A 1 104 ? -12.691 3.655 -4.600 1.00 68.62 104 ILE A C 1
ATOM 853 O O . ILE A 1 104 ? -13.565 3.127 -5.305 1.00 68.62 104 ILE A O 1
ATOM 857 N N . PRO A 1 105 ? -12.374 4.959 -4.729 1.00 64.19 105 PRO A N 1
ATOM 858 C CA . PRO A 1 105 ? -13.009 5.800 -5.728 1.00 64.19 105 PRO A CA 1
ATOM 859 C C . PRO A 1 105 ? -12.657 5.236 -7.100 1.00 64.19 105 PRO A C 1
ATOM 861 O O . PRO A 1 105 ? -11.523 5.357 -7.558 1.00 64.19 105 PRO A O 1
ATOM 864 N N . ARG A 1 106 ? -13.618 4.574 -7.754 1.00 63.75 106 ARG A N 1
ATOM 865 C CA . ARG A 1 106 ? -13.407 4.052 -9.103 1.00 63.75 106 ARG A CA 1
ATOM 866 C C . ARG A 1 106 ? -13.252 5.244 -10.038 1.00 63.75 106 ARG A C 1
ATOM 868 O O . ARG A 1 106 ? -14.209 6.008 -10.194 1.00 63.75 106 ARG A O 1
ATOM 875 N N . PRO A 1 107 ? -12.078 5.438 -10.654 1.00 63.00 107 PRO A N 1
ATOM 876 C CA . PRO A 1 107 ? -11.912 6.556 -11.554 1.00 63.00 107 PRO A CA 1
ATOM 877 C C . PRO A 1 107 ? -12.826 6.340 -12.763 1.00 63.00 107 PRO A C 1
ATOM 879 O O . PRO A 1 107 ? -12.786 5.307 -13.425 1.00 63.00 107 PRO A O 1
ATOM 882 N N . SER A 1 108 ? -13.679 7.330 -13.032 1.00 63.94 108 SER A N 1
ATOM 883 C CA . SER A 1 108 ? -14.637 7.321 -14.151 1.00 63.94 108 SER A CA 1
ATOM 884 C C . SER A 1 108 ? -13.941 7.309 -15.524 1.00 63.94 108 SER A C 1
ATOM 886 O O . SER A 1 108 ? -14.542 6.999 -16.550 1.00 63.94 108 SER A O 1
ATOM 888 N N . VAL A 1 109 ? -12.645 7.629 -15.541 1.00 67.81 109 VAL A N 1
ATOM 889 C CA . VAL A 1 109 ? -11.794 7.676 -16.728 1.00 67.81 109 VAL A CA 1
ATOM 890 C C . VAL A 1 109 ? -10.586 6.756 -16.549 1.00 67.81 109 VAL A C 1
ATOM 892 O O . VAL A 1 109 ? -10.083 6.632 -15.432 1.00 67.81 109 VAL A O 1
ATOM 895 N N . PRO A 1 110 ? -10.076 6.128 -17.624 1.00 67.69 110 PRO A N 1
ATOM 896 C CA . PRO A 1 110 ? -8.847 5.348 -17.553 1.00 67.69 110 PRO A CA 1
ATOM 897 C C . PRO A 1 110 ? -7.678 6.252 -17.140 1.00 67.69 110 PRO A C 1
ATOM 899 O O . PRO A 1 110 ? -7.296 7.171 -17.869 1.00 67.69 110 PRO A O 1
ATOM 902 N N . VAL A 1 111 ? -7.115 5.995 -15.959 1.00 70.69 111 VAL A N 1
ATOM 903 C CA . VAL A 1 111 ? -5.998 6.770 -15.405 1.00 70.69 111 VAL A CA 1
ATOM 904 C C . VAL A 1 111 ? -4.684 6.130 -15.833 1.00 70.69 111 VAL A C 1
ATOM 906 O O . VAL A 1 111 ? -4.469 4.938 -15.635 1.00 70.69 111 VAL A O 1
ATOM 909 N N . ARG A 1 112 ? -3.782 6.937 -16.395 1.00 79.50 112 ARG A N 1
ATOM 910 C CA . ARG A 1 112 ? -2.369 6.578 -16.550 1.00 79.50 112 ARG A CA 1
ATOM 911 C C . ARG A 1 112 ? -1.588 7.277 -15.446 1.00 79.50 112 ARG A C 1
ATOM 913 O O . ARG A 1 112 ? -1.542 8.502 -15.427 1.00 79.50 112 ARG A O 1
ATOM 920 N N . ALA A 1 113 ? -1.015 6.500 -14.535 1.00 79.88 113 ALA A N 1
ATOM 921 C CA . ALA A 1 113 ? -0.176 6.995 -13.451 1.00 79.88 113 ALA A CA 1
ATOM 922 C C . ALA A 1 113 ? 1.289 6.630 -13.718 1.00 79.88 113 ALA A C 1
ATOM 924 O O . ALA A 1 113 ? 1.577 5.550 -14.233 1.00 79.88 113 ALA A O 1
ATOM 925 N N . ILE A 1 114 ? 2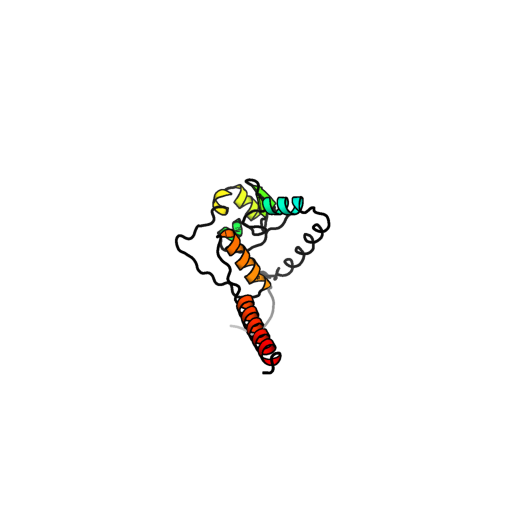.202 7.536 -13.371 1.00 85.75 114 ILE A N 1
ATOM 926 C CA . ILE A 1 114 ? 3.648 7.307 -13.413 1.00 85.75 114 ILE A CA 1
ATOM 927 C C . ILE A 1 114 ? 4.168 7.501 -11.994 1.00 85.75 114 ILE A C 1
ATOM 929 O O . ILE A 1 114 ? 3.952 8.552 -11.395 1.00 85.75 114 ILE A O 1
ATOM 933 N N . PHE A 1 115 ? 4.861 6.492 -11.476 1.00 85.81 115 PHE A N 1
ATOM 934 C CA . PHE A 1 115 ? 5.543 6.553 -10.188 1.00 85.81 115 PHE A CA 1
ATOM 935 C C . PHE A 1 115 ? 7.018 6.845 -10.448 1.00 85.81 115 PHE A C 1
ATOM 937 O O . PHE A 1 115 ? 7.668 6.126 -11.204 1.00 85.81 115 PHE A O 1
ATOM 944 N N . TYR A 1 116 ? 7.536 7.916 -9.854 1.00 85.06 116 TYR A N 1
ATOM 945 C CA . TYR A 1 116 ? 8.931 8.332 -9.982 1.00 85.06 116 TYR A CA 1
ATOM 946 C C . TYR A 1 116 ? 9.495 8.681 -8.601 1.00 85.06 116 TYR A C 1
ATOM 948 O O . TYR A 1 116 ? 8.754 9.109 -7.719 1.00 85.06 116 TYR A O 1
ATOM 956 N N . GLY A 1 117 ? 10.799 8.481 -8.404 1.00 83.88 117 GLY A N 1
ATOM 957 C CA . GLY A 1 117 ? 11.479 8.707 -7.125 1.00 83.88 117 GLY A CA 1
ATOM 958 C C . GLY A 1 117 ? 12.327 7.508 -6.687 1.00 83.88 117 GLY A C 1
ATOM 959 O O . GLY A 1 117 ? 12.575 6.612 -7.498 1.00 83.88 117 GLY A O 1
ATOM 960 N N . PRO A 1 118 ? 12.788 7.479 -5.422 1.00 88.19 118 PRO A N 1
ATOM 961 C CA . PRO A 1 118 ? 13.543 6.356 -4.877 1.00 88.19 118 PRO A CA 1
ATOM 962 C C . PRO A 1 118 ? 12.793 5.035 -5.060 1.00 88.19 118 PRO A C 1
ATOM 964 O O . PRO A 1 118 ? 11.582 4.952 -4.844 1.00 88.19 118 PRO A O 1
ATOM 967 N N . GLU A 1 119 ? 13.511 3.988 -5.453 1.00 77.81 119 GLU A N 1
ATOM 968 C CA . GLU A 1 119 ? 12.930 2.671 -5.748 1.00 77.81 119 GLU A CA 1
ATOM 969 C C . GLU A 1 119 ? 12.242 2.049 -4.528 1.00 77.81 119 GLU A C 1
ATOM 971 O O . GLU A 1 119 ? 11.160 1.479 -4.652 1.00 77.81 119 GLU 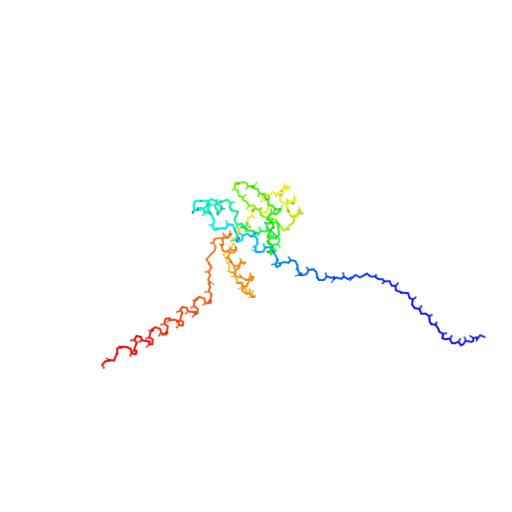A O 1
ATOM 976 N N . ALA A 1 120 ? 12.811 2.278 -3.340 1.00 77.25 120 ALA A N 1
ATOM 977 C CA . ALA A 1 120 ? 12.252 1.844 -2.063 1.00 77.25 120 ALA A CA 1
ATOM 978 C C . ALA A 1 120 ? 10.836 2.384 -1.793 1.00 77.25 120 ALA A C 1
ATOM 980 O O . ALA A 1 120 ? 10.084 1.761 -1.055 1.00 77.25 120 ALA A O 1
ATOM 981 N N . LEU A 1 121 ? 10.454 3.518 -2.394 1.00 77.69 121 LEU A N 1
ATOM 982 C CA . LEU A 1 121 ? 9.140 4.142 -2.198 1.00 77.69 121 LEU A CA 1
ATOM 983 C C . LEU A 1 121 ? 8.235 3.992 -3.427 1.00 77.69 121 LEU A C 1
ATOM 985 O O . LEU A 1 121 ? 7.038 3.738 -3.301 1.00 77.69 121 LEU A O 1
ATOM 989 N N . SER A 1 122 ? 8.803 4.122 -4.628 1.00 84.00 122 SER A N 1
ATOM 990 C CA . SER A 1 122 ? 8.043 4.106 -5.883 1.00 84.00 122 SER A CA 1
ATOM 991 C C . SER A 1 122 ? 7.526 2.715 -6.260 1.00 84.00 122 SER A C 1
ATOM 993 O O . SER A 1 122 ? 6.383 2.607 -6.702 1.00 84.00 122 SER A O 1
ATOM 995 N N . CYS A 1 123 ? 8.303 1.648 -6.039 1.00 82.44 123 CYS A N 1
ATOM 996 C CA . CYS A 1 123 ? 7.874 0.279 -6.349 1.00 82.44 123 CYS A CA 1
ATOM 997 C C . CYS A 1 123 ? 6.715 -0.199 -5.455 1.00 82.44 123 CYS A C 1
ATOM 999 O O . CYS A 1 123 ? 5.716 -0.677 -6.003 1.00 82.44 123 CYS A O 1
ATOM 1001 N N . PRO A 1 124 ? 6.762 -0.033 -4.115 1.00 83.56 124 PRO A N 1
ATOM 1002 C CA . PRO A 1 124 ? 5.624 -0.372 -3.261 1.00 83.56 124 PRO A CA 1
ATOM 1003 C C . PRO A 1 124 ? 4.362 0.424 -3.606 1.00 83.56 124 PRO A C 1
ATOM 1005 O O . PRO A 1 124 ? 3.279 -0.155 -3.672 1.00 83.56 124 PRO A O 1
ATOM 1008 N N . ALA A 1 125 ? 4.497 1.723 -3.893 1.00 83.25 125 ALA A N 1
ATOM 1009 C CA . ALA A 1 125 ? 3.368 2.566 -4.283 1.00 83.25 125 ALA A CA 1
ATOM 1010 C C . ALA A 1 125 ? 2.745 2.123 -5.619 1.00 83.25 125 ALA A C 1
ATOM 1012 O O . ALA A 1 125 ? 1.522 1.992 -5.718 1.00 83.25 125 ALA A O 1
ATOM 1013 N N . ALA A 1 126 ? 3.571 1.829 -6.628 1.00 86.38 126 ALA A N 1
ATOM 1014 C CA . ALA A 1 126 ? 3.102 1.343 -7.922 1.00 86.38 126 ALA A CA 1
ATOM 1015 C C . ALA A 1 126 ? 2.381 -0.009 -7.794 1.00 86.38 126 ALA A C 1
ATOM 1017 O O . ALA A 1 126 ? 1.294 -0.185 -8.351 1.00 86.38 126 ALA A O 1
ATOM 1018 N N . ASN A 1 127 ? 2.939 -0.939 -7.010 1.00 84.44 127 ASN A N 1
ATOM 1019 C CA . ASN A 1 127 ? 2.319 -2.238 -6.742 1.00 84.44 127 ASN A CA 1
ATOM 1020 C C . ASN A 1 127 ? 0.990 -2.104 -5.992 1.00 84.44 127 ASN A C 1
ATOM 1022 O O . ASN A 1 127 ? 0.015 -2.756 -6.365 1.00 84.44 127 ASN A O 1
ATOM 1026 N N . ALA A 1 128 ? 0.922 -1.234 -4.982 1.00 83.94 128 ALA A N 1
ATOM 1027 C CA . ALA A 1 128 ? -0.310 -0.976 -4.246 1.00 83.94 128 ALA A CA 1
ATOM 1028 C C . ALA A 1 128 ? -1.423 -0.466 -5.171 1.00 83.94 128 ALA A C 1
ATOM 1030 O O . ALA A 1 128 ? -2.536 -0.983 -5.144 1.00 83.94 128 ALA A O 1
ATOM 1031 N N . VAL A 1 129 ? -1.118 0.496 -6.048 1.00 82.88 129 VAL A N 1
ATOM 1032 C CA . VAL A 1 129 ? -2.099 1.033 -7.005 1.00 82.88 129 VAL A CA 1
ATOM 1033 C C . VAL A 1 129 ? -2.505 -0.007 -8.051 1.00 82.88 129 VAL A C 1
ATOM 1035 O O . VAL A 1 129 ? -3.687 -0.116 -8.372 1.00 82.88 129 VAL A O 1
ATOM 1038 N N . SER A 1 130 ? -1.563 -0.812 -8.546 1.00 85.19 130 SER A N 1
ATOM 1039 C CA . SER A 1 130 ? -1.856 -1.931 -9.450 1.00 85.19 130 SER A CA 1
ATOM 1040 C C . SER A 1 130 ? -2.857 -2.914 -8.834 1.00 85.19 130 SER A C 1
ATOM 1042 O O . SER A 1 130 ? -3.888 -3.203 -9.441 1.00 85.19 130 SER A O 1
ATOM 1044 N N . HIS A 1 131 ? -2.609 -3.360 -7.599 1.00 81.81 131 HIS A N 1
ATOM 1045 C CA . HIS A 1 131 ? -3.474 -4.314 -6.901 1.00 81.81 131 HIS A CA 1
ATOM 1046 C C . HIS A 1 131 ? -4.844 -3.724 -6.558 1.00 81.81 131 HIS A C 1
ATOM 1048 O O . HIS A 1 131 ? -5.860 -4.395 -6.726 1.00 81.81 131 HIS A O 1
ATOM 1054 N N . LEU A 1 132 ? -4.878 -2.471 -6.104 1.00 76.56 132 LEU A N 1
ATOM 1055 C CA . LEU A 1 132 ? -6.102 -1.837 -5.628 1.00 76.56 132 LEU A CA 1
ATOM 1056 C C . LEU A 1 132 ? -7.066 -1.481 -6.768 1.00 76.56 132 LEU A C 1
ATOM 1058 O O . LEU A 1 132 ? -8.277 -1.628 -6.626 1.00 76.56 132 LEU A O 1
ATOM 1062 N N . PHE A 1 133 ? -6.535 -1.025 -7.906 1.00 79.00 133 PHE A N 1
ATOM 1063 C CA . PHE A 1 133 ? -7.341 -0.606 -9.057 1.00 79.00 133 PHE A CA 1
ATOM 1064 C C . PHE A 1 133 ? -7.385 -1.643 -10.190 1.00 79.00 133 PHE A C 1
ATOM 1066 O O . PHE A 1 133 ? -8.098 -1.438 -11.173 1.00 79.00 133 PHE A O 1
ATOM 1073 N N . GLY A 1 134 ? -6.648 -2.753 -10.072 1.00 76.69 134 GLY A N 1
ATOM 1074 C CA . GLY A 1 134 ? -6.551 -3.781 -11.112 1.00 76.69 134 GLY A CA 1
ATOM 1075 C C . GLY A 1 134 ? -5.851 -3.284 -12.381 1.00 76.69 134 GLY A C 1
ATOM 1076 O O . GLY A 1 134 ? -6.262 -3.621 -13.491 1.00 76.69 134 GLY A O 1
ATOM 1077 N N . TYR A 1 135 ? -4.840 -2.427 -12.235 1.00 84.19 135 TYR A N 1
ATOM 1078 C CA . TYR A 1 135 ? -4.135 -1.808 -13.359 1.00 84.19 135 TYR A CA 1
ATOM 1079 C C . TYR A 1 135 ? -2.915 -2.609 -13.806 1.00 84.19 135 TYR A C 1
ATOM 1081 O O . TYR A 1 135 ? -2.234 -3.240 -13.010 1.00 84.19 135 TYR A O 1
ATOM 1089 N N . ASN A 1 136 ? -2.594 -2.535 -15.099 1.00 82.88 136 ASN A N 1
ATOM 1090 C CA . ASN A 1 136 ? -1.372 -3.135 -15.626 1.00 82.88 136 ASN A CA 1
ATOM 1091 C C . ASN A 1 136 ? -0.162 -2.280 -15.243 1.00 82.88 136 ASN A C 1
ATOM 1093 O O . ASN A 1 136 ? -0.101 -1.096 -15.583 1.00 82.88 136 ASN A O 1
ATOM 1097 N N . LEU A 1 137 ? 0.815 -2.895 -14.581 1.00 84.50 137 LEU A N 1
ATOM 1098 C CA . LEU A 1 137 ? 2.062 -2.241 -14.208 1.00 84.50 137 LEU A CA 1
ATOM 1099 C C . LEU A 1 137 ? 3.105 -2.428 -15.315 1.00 84.50 137 LEU A C 1
ATOM 1101 O O . LEU A 1 137 ? 3.372 -3.546 -15.751 1.00 84.50 137 LEU A O 1
ATOM 1105 N N . ILE A 1 138 ? 3.682 -1.319 -15.780 1.00 85.31 138 ILE A N 1
ATOM 1106 C CA . ILE A 1 138 ? 4.728 -1.303 -16.807 1.00 85.31 138 ILE A CA 1
ATOM 1107 C C . ILE A 1 138 ? 6.035 -0.893 -16.131 1.00 85.31 138 ILE A C 1
ATOM 1109 O O . ILE A 1 138 ? 6.240 0.282 -15.834 1.00 85.31 138 ILE A O 1
ATOM 1113 N N . ASP A 1 139 ? 6.916 -1.862 -15.892 1.00 84.38 139 ASP A N 1
ATOM 1114 C CA . ASP A 1 139 ? 8.256 -1.607 -15.364 1.00 84.38 139 ASP A CA 1
ATOM 1115 C C . ASP A 1 139 ? 9.221 -1.262 -16.507 1.00 84.38 139 ASP A C 1
ATOM 1117 O O . ASP A 1 139 ? 9.634 -2.116 -17.297 1.00 84.38 139 ASP A O 1
ATOM 1121 N N . VAL A 1 140 ? 9.585 0.018 -16.583 1.00 82.88 140 VAL A N 1
ATOM 1122 C CA . VAL A 1 140 ? 10.486 0.554 -17.608 1.00 82.88 140 VAL A CA 1
ATOM 1123 C C . VAL A 1 140 ? 11.886 -0.058 -17.507 1.00 82.88 140 VAL A C 1
ATOM 1125 O O . VAL A 1 140 ? 12.482 -0.362 -18.541 1.00 82.88 140 VAL A O 1
ATOM 1128 N N . LYS A 1 141 ? 12.398 -0.304 -16.291 1.00 80.62 141 LYS A N 1
ATOM 1129 C CA . LYS A 1 141 ? 13.742 -0.872 -16.101 1.00 80.62 141 LYS A CA 1
ATOM 1130 C C . LYS A 1 141 ? 13.809 -2.293 -16.636 1.00 80.62 141 LYS A C 1
ATOM 1132 O O . LYS A 1 141 ? 14.781 -2.666 -17.290 1.00 80.62 141 LYS A O 1
ATOM 1137 N N . ASN A 1 142 ? 12.764 -3.081 -16.393 1.00 82.75 142 ASN A N 1
ATOM 1138 C CA . ASN A 1 142 ? 12.695 -4.448 -16.895 1.00 82.75 142 ASN A CA 1
ATOM 1139 C C . ASN A 1 142 ? 12.624 -4.482 -18.432 1.00 82.75 142 ASN A C 1
ATOM 1141 O O . ASN A 1 142 ? 13.281 -5.307 -19.067 1.00 82.75 142 ASN A O 1
ATOM 1145 N N . ILE A 1 143 ? 11.898 -3.540 -19.048 1.00 84.94 143 ILE A N 1
ATOM 1146 C CA . ILE A 1 143 ? 11.851 -3.400 -20.513 1.00 84.94 143 ILE A CA 1
ATOM 1147 C C . ILE A 1 143 ? 13.235 -3.056 -21.073 1.00 84.94 143 ILE A C 1
ATOM 1149 O O . ILE A 1 143 ? 13.681 -3.681 -22.038 1.00 84.94 143 ILE A O 1
ATOM 1153 N N . GLU A 1 144 ? 13.932 -2.099 -20.463 1.00 85.00 144 GLU A N 1
ATOM 1154 C CA . GLU A 1 144 ? 15.275 -1.698 -20.885 1.00 85.00 144 GLU A CA 1
ATOM 1155 C C . GLU A 1 144 ? 16.280 -2.850 -20.732 1.00 85.00 144 GLU A C 1
ATOM 1157 O O . GLU A 1 144 ? 17.013 -3.178 -21.670 1.00 85.00 144 GLU A O 1
ATOM 1162 N N . TYR A 1 145 ? 16.252 -3.546 -19.593 1.00 85.69 145 TYR A N 1
ATOM 1163 C CA . TYR A 1 145 ? 17.081 -4.723 -19.348 1.00 85.69 145 TYR A CA 1
ATOM 1164 C C . TYR A 1 145 ? 16.821 -5.834 -20.371 1.00 85.69 145 TYR A C 1
ATOM 1166 O O . TYR A 1 145 ? 17.764 -6.378 -20.958 1.00 85.69 145 TYR A O 1
ATOM 1174 N N . ALA A 1 146 ? 15.551 -6.166 -20.618 1.00 83.06 146 ALA A N 1
ATOM 1175 C CA . ALA A 1 146 ? 15.167 -7.173 -21.598 1.00 83.06 146 ALA A CA 1
ATOM 1176 C C . ALA A 1 146 ? 15.667 -6.797 -22.998 1.00 83.06 146 ALA A C 1
ATOM 1178 O O . ALA A 1 146 ? 16.229 -7.644 -23.696 1.00 83.06 146 ALA A O 1
ATOM 1179 N N . HIS A 1 147 ? 15.545 -5.522 -23.379 1.00 87.06 147 HIS A N 1
ATOM 1180 C CA . HIS A 1 147 ? 16.038 -5.021 -24.657 1.00 87.06 147 HIS A CA 1
ATOM 1181 C C . HIS A 1 147 ? 17.554 -5.214 -24.800 1.00 87.06 147 HIS A C 1
ATOM 1183 O O . HIS A 1 147 ? 18.014 -5.826 -25.768 1.00 87.06 147 HIS A O 1
ATOM 1189 N N . VAL A 1 148 ? 18.336 -4.777 -23.809 1.00 89.69 148 VAL A N 1
ATOM 1190 C CA . VAL A 1 148 ? 19.802 -4.923 -23.811 1.00 89.69 148 VAL A CA 1
ATOM 1191 C C . VAL A 1 148 ? 20.216 -6.396 -23.835 1.00 89.69 148 VAL A C 1
ATOM 1193 O O . VAL A 1 148 ? 21.141 -6.778 -24.558 1.00 89.69 148 VAL A O 1
ATOM 1196 N N . LYS A 1 149 ? 19.529 -7.254 -23.075 1.00 88.62 149 LYS A N 1
ATOM 1197 C CA . LYS A 1 149 ? 19.806 -8.695 -23.033 1.00 88.62 149 LYS A CA 1
ATOM 1198 C C . LYS A 1 149 ? 19.548 -9.357 -24.384 1.00 88.62 149 LYS A C 1
ATOM 1200 O O . LYS A 1 149 ? 20.391 -10.123 -24.848 1.00 88.62 149 LYS A O 1
ATOM 1205 N N . ILE A 1 150 ? 18.431 -9.033 -25.033 1.00 88.19 150 ILE A N 1
ATOM 1206 C CA . ILE A 1 150 ? 18.100 -9.531 -26.373 1.00 88.19 150 ILE A CA 1
ATOM 1207 C C . ILE A 1 150 ? 19.157 -9.079 -27.385 1.00 88.19 150 ILE A C 1
ATOM 1209 O O . ILE A 1 150 ? 19.642 -9.901 -28.165 1.00 88.19 150 ILE A O 1
ATOM 1213 N N . GLN A 1 151 ? 19.585 -7.813 -27.337 1.00 87.69 151 GLN A N 1
ATOM 1214 C CA . GLN A 1 151 ? 20.650 -7.321 -28.211 1.00 87.69 151 GLN A CA 1
ATOM 1215 C C . GLN A 1 151 ? 21.966 -8.085 -28.001 1.00 87.69 151 GLN A C 1
ATOM 1217 O O . GLN A 1 151 ? 22.558 -8.557 -28.974 1.00 87.69 151 GLN A O 1
ATOM 1222 N N . LYS A 1 152 ? 22.397 -8.291 -26.749 1.00 87.06 152 LYS A N 1
ATOM 1223 C CA . LYS A 1 152 ? 23.613 -9.066 -26.439 1.00 87.06 152 LYS A CA 1
ATOM 1224 C C . LYS A 1 152 ? 23.524 -10.514 -26.918 1.00 87.06 152 LYS A C 1
ATOM 1226 O O . LYS A 1 152 ? 24.466 -11.006 -27.532 1.00 87.06 152 LYS A O 1
ATOM 1231 N N . LEU A 1 153 ? 22.395 -11.183 -26.688 1.00 85.94 153 LEU A N 1
ATOM 1232 C CA . LEU A 1 153 ? 22.179 -12.551 -27.167 1.00 85.94 153 LEU A CA 1
ATOM 1233 C C . LEU A 1 153 ? 22.217 -12.622 -28.698 1.00 85.94 153 LEU A C 1
ATOM 1235 O O . LEU A 1 153 ? 22.840 -13.525 -29.251 1.00 85.94 153 LEU A O 1
ATOM 1239 N N . SER A 1 154 ? 21.630 -11.641 -29.389 1.00 81.94 154 SER A N 1
ATOM 1240 C CA . SER A 1 154 ? 21.671 -11.575 -30.854 1.00 81.94 154 SER A CA 1
ATOM 1241 C C . SER A 1 154 ? 23.092 -11.394 -31.404 1.00 81.94 154 SER A C 1
ATOM 1243 O O . SER A 1 154 ? 23.434 -11.984 -32.428 1.00 81.94 154 SER A O 1
ATOM 1245 N N . LEU A 1 155 ? 23.942 -10.634 -30.704 1.00 82.75 155 LEU A N 1
ATOM 1246 C CA . LEU A 1 155 ? 25.358 -10.456 -31.035 1.00 82.75 155 LEU A CA 1
ATOM 1247 C C . LEU A 1 155 ? 26.150 -11.758 -30.860 1.00 82.75 155 LEU A C 1
ATOM 1249 O O . LEU A 1 155 ? 26.897 -12.137 -31.757 1.00 82.75 155 LEU A O 1
ATOM 1253 N N . ILE A 1 156 ? 25.936 -12.471 -29.752 1.00 82.88 156 ILE A N 1
ATOM 1254 C CA . ILE A 1 156 ? 26.610 -13.748 -29.458 1.00 82.88 156 ILE A CA 1
ATOM 1255 C C . ILE A 1 156 ? 26.212 -14.834 -30.468 1.00 82.88 156 ILE A C 1
ATOM 1257 O O . ILE A 1 156 ? 27.056 -15.592 -30.946 1.00 82.88 156 ILE A O 1
ATOM 1261 N N . LEU A 1 157 ? 24.929 -14.904 -30.836 1.00 78.75 157 LEU A N 1
ATOM 1262 C CA . LEU A 1 157 ? 24.447 -15.857 -31.839 1.00 78.75 157 LEU A CA 1
ATOM 1263 C C . LEU A 1 157 ? 25.031 -15.575 -33.231 1.00 78.75 157 LEU A C 1
ATOM 1265 O O . LEU A 1 157 ? 25.328 -16.513 -33.967 1.00 78.75 157 LEU A O 1
ATOM 1269 N N . ARG A 1 158 ? 25.251 -14.300 -33.578 1.00 78.25 158 ARG A N 1
ATOM 1270 C CA . ARG A 1 158 ? 25.923 -13.911 -34.828 1.00 78.25 158 ARG A CA 1
ATOM 1271 C C . ARG A 1 158 ? 27.418 -14.230 -34.826 1.00 78.25 158 ARG A C 1
ATOM 1273 O O . ARG A 1 158 ? 27.939 -14.579 -35.874 1.00 78.25 158 ARG A O 1
ATOM 1280 N N . SER A 1 159 ? 28.105 -14.135 -33.686 1.00 75.12 159 SER A N 1
ATOM 1281 C CA . SER A 1 159 ? 29.536 -14.467 -33.602 1.00 75.12 159 SER A CA 1
ATOM 1282 C C . SER A 1 159 ? 29.818 -15.972 -33.538 1.00 75.12 159 SER A C 1
ATOM 1284 O O . SER A 1 159 ? 30.934 -16.388 -33.824 1.00 75.12 159 SER A O 1
ATOM 1286 N N . SER A 1 160 ? 28.832 -16.783 -33.140 1.00 73.00 160 SER A N 1
ATOM 1287 C CA . SER A 1 160 ? 28.988 -18.234 -32.931 1.00 73.00 160 SER A CA 1
ATOM 1288 C C . SER A 1 160 ? 28.632 -19.087 -34.156 1.00 73.00 160 SER A C 1
ATOM 1290 O O . SER A 1 160 ? 28.884 -20.287 -34.145 1.00 73.00 160 SER A O 1
ATOM 1292 N N . ASN A 1 161 ? 28.076 -18.481 -35.210 1.00 60.09 161 ASN A N 1
ATOM 1293 C CA . ASN A 1 161 ? 27.902 -19.097 -36.527 1.00 60.09 161 ASN A CA 1
ATOM 1294 C C . ASN A 1 161 ? 28.842 -18.408 -37.529 1.00 60.09 161 ASN A C 1
ATOM 1296 O O . ASN A 1 161 ? 28.407 -17.498 -38.240 1.00 60.09 161 ASN A O 1
ATOM 1300 N N . PRO A 1 162 ? 30.131 -18.790 -37.585 1.00 57.91 162 PRO A N 1
ATOM 1301 C CA . PRO A 1 162 ? 30.962 -18.421 -38.713 1.00 57.91 162 PRO A CA 1
ATOM 1302 C C . PRO A 1 162 ? 30.464 -19.218 -39.924 1.00 57.91 162 PRO A C 1
ATOM 1304 O O . PRO A 1 162 ? 30.466 -20.448 -39.913 1.00 57.91 162 PRO A O 1
ATOM 1307 N N . SER A 1 163 ? 29.958 -18.499 -40.923 1.00 62.06 163 SER A N 1
ATOM 1308 C CA . SER A 1 163 ? 29.705 -19.016 -42.273 1.00 62.06 163 SER A CA 1
ATOM 1309 C C . SER A 1 163 ? 30.952 -19.635 -42.888 1.00 62.06 163 SER A C 1
ATOM 1311 O O . SER A 1 163 ? 32.030 -19.024 -42.698 1.00 62.06 163 SER A O 1
#

pLDDT: mean 71.98, std 21.14, range [27.41, 95.44]

Foldseek 3Di:
DDDDDDDDDDDDDDDDPPDPPVPPPPPPVPPVVVPPPPDDPVRVVLLVVQADLQRQFLLQCVLVVHTDGFDPVLWDRDPSHIYGHPDPVSSVVCVVPVPSSLPPPQPPDDDDDDFDDDPVPRVVVQVSCCSNRVDDDDDPVVVVVVVVVVVVVVVVVVVVDDD

Secondary structure (DSSP, 8-state):
----------------------SSTTSSSTTTGGGSSS--HHHHHHHHHHB-TTTTB-HHHHHTT---BPEEEEEEEETTEEEEESSHHHHHHHHH-HHHHH-----SS-------S-HHHHHHHHHHHHHHHTPPP--HHHHHHHHHHHHHHHHHHHHH---

Organism: NCBI:txid143950

Radius of gyration: 26.76 Å; chains: 1; bounding box: 48×92×74 Å